Protein AF-A0A2K6MGD8-F1 (afdb_monomer)

pLDDT: mean 71.82, std 14.87, range [33.03, 92.69]

InterPro domains:
  IPR000945 Dopamine beta-hydroxylase-like [PTHR10157] (9-86)
  IPR005018 DOMON domain [PF03351] (24-81)
  IPR005018 DOMON domain [PS50836] (25-99)
  IPR045266 Copper-dependent monooxygenases, DOMON domain [cd09631] (19-78)

Foldseek 3Di:
DDDDDPPVDPPPDDQPDKDDFDPVSFWIWTWDDDVPDIDIDIGGDFPFKEKEFEDPVFDLAQTQIKMWDADPNRIDIDGDRGDDPVPQVVVPGYDYGYD

Mean predicted aligned error: 10.4 Å

Organism: Rhinopithecus bieti (NCBI:txid61621)

Radius of gyration: 14.59 Å; Cα contacts (8 Å, |Δi|>4): 163; chains: 1; bounding box: 33×29×42 Å

Nearest PDB structures (foldseek):
  8xme-assembly1_M  TM=3.486E-01  e=3.617E+00  Arabidopsis thaliana
  7eu1-assembly1_M  TM=2.819E-01  e=1.565E+00  Arabidopsis thaliana
  7ohw-assembly1_A  TM=2.932E-01  e=8.362E+00  Saccharomyces cerevisiae S288C
  7ohs-assembly1_A  TM=2.568E-01  e=7.876E+00  Saccharomyces cerevisiae S288C

Structure (mmCIF, N/CA/C/O backbone):
data_AF-A0A2K6MGD8-F1
#
_entry.id   AF-A0A2K6MGD8-F1
#
loop_
_atom_site.group_PDB
_atom_site.id
_atom_site.type_symbol
_atom_site.label_atom_id
_atom_site.label_alt_id
_atom_site.label_comp_id
_atom_site.label_asym_id
_atom_site.label_entity_id
_atom_site.label_seq_id
_atom_site.pdbx_PDB_ins_code
_atom_site.Cartn_x
_atom_site.Cartn_y
_atom_site.Cartn_z
_atom_site.occupancy
_atom_site.B_iso_or_equiv
_atom_site.auth_seq_id
_atom_site.auth_comp_id
_atom_site.auth_asym_id
_atom_site.auth_atom_id
_atom_site.pdbx_PDB_model_num
ATOM 1 N N . GLY A 1 1 ? -22.810 -3.940 -30.721 1.00 33.03 1 GLY A N 1
ATOM 2 C CA . GLY A 1 1 ? -23.189 -3.786 -29.305 1.00 33.03 1 GLY A CA 1
ATOM 3 C C . GLY A 1 1 ? -21.927 -3.633 -28.495 1.00 33.03 1 GLY A C 1
ATOM 4 O O . GLY A 1 1 ? -21.112 -4.542 -28.508 1.00 33.03 1 GLY A O 1
ATOM 5 N N . VAL A 1 2 ? -21.714 -2.467 -27.890 1.00 37.19 2 VAL A N 1
ATOM 6 C CA . VAL A 1 2 ? -20.531 -2.196 -27.063 1.00 37.19 2 VAL A CA 1
ATOM 7 C C . VAL A 1 2 ? -20.814 -2.759 -25.672 1.00 37.19 2 VAL A C 1
ATOM 9 O O . VAL A 1 2 ? -21.810 -2.388 -25.056 1.00 37.19 2 VAL A O 1
ATOM 12 N N . ALA A 1 3 ? -19.992 -3.703 -25.212 1.00 45.47 3 ALA A N 1
ATOM 13 C CA . ALA A 1 3 ? -20.112 -4.278 -23.875 1.00 45.47 3 ALA A CA 1
ATOM 14 C C . ALA A 1 3 ? -19.958 -3.175 -22.810 1.00 45.47 3 ALA A C 1
ATOM 16 O O . ALA A 1 3 ? -19.133 -2.272 -22.990 1.00 45.47 3 ALA A O 1
ATOM 17 N N . PRO A 1 4 ? -20.719 -3.214 -21.704 1.00 43.88 4 PRO A N 1
ATOM 18 C CA . PRO A 1 4 ? -20.589 -2.205 -20.673 1.00 43.88 4 PRO A CA 1
ATOM 19 C C . PRO A 1 4 ? -19.210 -2.351 -20.034 1.00 43.88 4 PRO A C 1
ATOM 21 O O . PRO A 1 4 ? -18.814 -3.426 -19.580 1.00 43.88 4 PRO A O 1
ATOM 24 N N . ARG A 1 5 ? -18.465 -1.246 -20.004 1.00 46.53 5 ARG A N 1
ATOM 25 C CA . ARG A 1 5 ? -17.306 -1.084 -19.131 1.00 46.53 5 ARG A CA 1
ATOM 26 C C . ARG A 1 5 ? -17.782 -1.449 -17.728 1.00 46.53 5 ARG A C 1
ATOM 28 O O . ARG A 1 5 ? -18.711 -0.817 -17.228 1.00 46.53 5 ARG A O 1
ATOM 35 N N . VAL A 1 6 ? -17.194 -2.476 -17.113 1.00 46.44 6 VAL A N 1
ATOM 36 C CA . VAL A 1 6 ? -17.424 -2.763 -15.694 1.00 46.44 6 VAL A CA 1
ATOM 37 C C . VAL A 1 6 ? -16.820 -1.596 -14.923 1.00 46.44 6 VAL A C 1
ATOM 39 O O . VAL A 1 6 ? -15.654 -1.602 -14.538 1.00 46.44 6 VAL A O 1
ATOM 42 N N . THR A 1 7 ? -17.605 -0.539 -14.754 1.00 46.56 7 THR A N 1
ATOM 43 C CA . THR A 1 7 ? -17.377 0.460 -13.728 1.00 46.56 7 THR A CA 1
ATOM 44 C C . THR A 1 7 ? -17.741 -0.264 -12.446 1.00 46.56 7 THR A C 1
ATOM 46 O O . THR A 1 7 ? -18.919 -0.360 -12.106 1.00 46.56 7 THR A O 1
ATOM 49 N N . ALA A 1 8 ? -16.748 -0.878 -11.793 1.00 52.34 8 ALA A N 1
ATOM 50 C CA . ALA A 1 8 ? -16.905 -1.346 -10.422 1.00 52.34 8 ALA A CA 1
ATOM 51 C C . ALA A 1 8 ? -17.580 -0.203 -9.660 1.00 52.34 8 ALA A C 1
ATOM 53 O O . ALA A 1 8 ? -17.058 0.913 -9.666 1.00 52.34 8 ALA A O 1
ATOM 54 N N . GLY A 1 9 ? -18.801 -0.443 -9.179 1.00 47.31 9 GLY A N 1
ATOM 55 C CA . GLY A 1 9 ? -19.707 0.606 -8.737 1.00 47.31 9 GLY A CA 1
ATOM 56 C C . GLY A 1 9 ? -19.034 1.515 -7.719 1.00 47.31 9 GLY A C 1
ATOM 57 O O . GLY A 1 9 ? -18.896 1.156 -6.554 1.00 47.31 9 GLY A O 1
ATOM 58 N N . VAL A 1 10 ? -18.625 2.705 -8.155 1.00 55.66 10 VAL A N 1
ATOM 59 C CA . VAL A 1 10 ? -18.268 3.783 -7.244 1.00 55.66 10 VAL A CA 1
ATOM 60 C C . VAL A 1 10 ? -19.580 4.484 -6.938 1.00 55.66 10 VAL A C 1
ATOM 62 O O . VAL A 1 10 ? -19.924 5.489 -7.557 1.00 55.66 10 VAL A O 1
ATOM 65 N N . SER A 1 11 ? -20.351 3.930 -5.998 1.00 58.28 11 SER A N 1
ATOM 66 C CA . SER A 1 11 ? -21.296 4.744 -5.226 1.00 58.28 11 SER A CA 1
ATOM 67 C C . SER A 1 11 ? -20.548 6.010 -4.817 1.00 58.28 11 SER A C 1
ATOM 69 O O . SER A 1 11 ? -19.422 5.866 -4.349 1.00 58.28 11 SER A O 1
ATOM 71 N N . GLY A 1 12 ? -21.118 7.199 -5.055 1.00 61.09 12 GLY A N 1
ATOM 72 C CA . GLY A 1 12 ? -20.487 8.533 -4.997 1.00 61.09 12 GLY A CA 1
ATOM 73 C C . GLY A 1 12 ? -19.760 8.905 -3.696 1.00 61.09 12 GLY A C 1
ATOM 74 O O . GLY A 1 12 ? -20.116 9.866 -3.024 1.00 61.09 12 GLY A O 1
ATOM 75 N N . ARG A 1 13 ? -18.735 8.138 -3.328 1.00 70.88 13 ARG A N 1
ATOM 76 C CA . ARG A 1 13 ? -17.894 8.296 -2.153 1.00 70.88 13 ARG A CA 1
ATOM 77 C C . ARG A 1 13 ? -16.714 9.159 -2.566 1.00 70.88 13 ARG A C 1
ATOM 79 O O . ARG A 1 13 ? -15.902 8.764 -3.403 1.00 70.88 13 ARG A O 1
ATOM 86 N N . THR A 1 14 ? -16.631 10.344 -1.982 1.00 85.19 14 THR A N 1
ATOM 87 C CA . THR A 1 14 ? -15.473 11.223 -2.138 1.00 85.19 14 THR A CA 1
ATOM 88 C C . THR A 1 14 ? -14.300 10.656 -1.341 1.00 85.19 14 THR A C 1
ATOM 90 O O . THR A 1 14 ? -14.468 10.223 -0.201 1.00 85.19 14 THR A O 1
ATOM 93 N N . TYR A 1 15 ? -13.111 10.660 -1.940 1.00 89.44 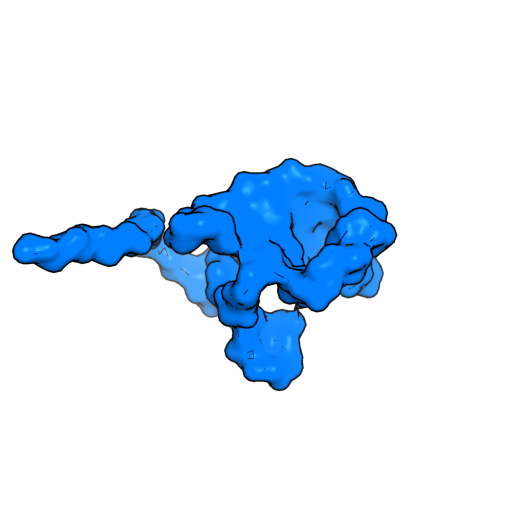15 TYR A N 1
ATOM 94 C CA . TYR A 1 15 ? -11.855 10.297 -1.286 1.00 89.44 15 TYR A CA 1
ATOM 95 C C . TYR A 1 15 ? -11.007 11.569 -1.166 1.00 89.44 15 TYR A C 1
ATOM 97 O O . TYR A 1 15 ? -10.368 11.947 -2.146 1.00 89.44 15 TYR A O 1
ATOM 105 N N . PRO A 1 16 ? -11.081 12.295 -0.034 1.00 91.62 16 PRO A N 1
ATOM 106 C CA . PRO A 1 16 ? -10.446 13.605 0.102 1.00 91.62 16 PRO A CA 1
ATOM 107 C C . PRO A 1 16 ? -8.925 13.519 0.247 1.00 91.62 16 PRO A C 1
ATOM 109 O O . PRO A 1 16 ? -8.238 14.514 0.040 1.00 91.62 16 PRO A O 1
ATOM 112 N N . HIS A 1 17 ? -8.397 12.346 0.594 1.00 91.69 17 HIS A N 1
ATOM 113 C CA . HIS A 1 17 ? -6.969 12.131 0.755 1.00 91.69 17 HIS A CA 1
ATOM 114 C C . HIS A 1 17 ? -6.415 11.287 -0.386 1.00 91.69 17 HIS A C 1
ATOM 116 O O . HIS A 1 17 ? -7.057 10.325 -0.817 1.00 91.69 17 HIS A O 1
ATOM 122 N N . ARG A 1 18 ? -5.213 11.643 -0.846 1.00 92.69 18 ARG A N 1
ATOM 123 C CA . ARG A 1 18 ? -4.499 10.980 -1.935 1.00 92.69 18 ARG A CA 1
ATOM 124 C C . ARG A 1 18 ? -2.995 11.038 -1.695 1.00 92.69 18 ARG A C 1
ATOM 126 O O . ARG A 1 18 ? -2.486 12.087 -1.313 1.00 92.69 18 ARG A O 1
ATOM 133 N N . THR A 1 19 ? -2.291 9.951 -1.995 1.00 89.75 19 THR A N 1
ATOM 134 C CA . THR A 1 19 ? -0.825 9.917 -2.020 1.00 89.75 19 THR A CA 1
ATOM 135 C C . THR A 1 19 ? -0.288 8.975 -3.104 1.00 89.75 19 THR A C 1
ATOM 137 O O . THR A 1 19 ? -0.999 8.076 -3.565 1.00 89.75 19 THR A O 1
ATOM 140 N N . LEU A 1 20 ? 0.963 9.202 -3.503 1.00 89.62 20 LEU A N 1
ATOM 141 C CA . LEU A 1 20 ? 1.770 8.301 -4.325 1.00 89.62 20 LEU A CA 1
ATOM 142 C C . LEU A 1 20 ? 2.607 7.412 -3.414 1.00 89.62 20 LEU A C 1
ATOM 144 O O . LEU A 1 20 ? 3.249 7.916 -2.495 1.00 89.62 20 LEU A O 1
ATOM 148 N N . LEU A 1 21 ? 2.595 6.107 -3.673 1.00 83.94 21 LEU A N 1
ATOM 149 C CA . LEU A 1 21 ? 3.322 5.125 -2.866 1.00 83.94 21 LEU A CA 1
ATOM 150 C C . LEU A 1 21 ? 4.556 4.547 -3.570 1.00 83.94 21 LEU A C 1
ATOM 152 O O . LEU A 1 21 ? 5.296 3.777 -2.967 1.00 83.94 21 LEU A O 1
ATOM 156 N N . ASP A 1 22 ? 4.799 4.928 -4.822 1.00 82.44 22 ASP A N 1
ATOM 157 C CA . ASP A 1 22 ? 5.985 4.558 -5.586 1.00 82.44 22 ASP A CA 1
ATOM 158 C C . ASP A 1 22 ? 6.641 5.788 -6.230 1.00 82.44 22 ASP A C 1
ATOM 160 O O . ASP A 1 22 ? 5.995 6.800 -6.513 1.00 82.44 22 ASP A O 1
ATOM 164 N N . SER A 1 23 ? 7.941 5.690 -6.499 1.00 82.19 23 SER A N 1
ATOM 165 C CA . SER A 1 23 ? 8.707 6.758 -7.150 1.00 82.19 23 SER A CA 1
ATOM 166 C C . SER A 1 23 ? 8.394 6.908 -8.643 1.00 82.19 23 SER A C 1
ATOM 168 O O . SER A 1 23 ? 8.677 7.955 -9.221 1.00 82.19 23 SER A O 1
ATOM 170 N N . GLU A 1 24 ? 7.802 5.891 -9.275 1.00 84.88 24 GLU A N 1
ATOM 171 C CA . GLU A 1 24 ? 7.509 5.873 -10.713 1.00 84.88 24 GLU A CA 1
ATOM 172 C C . GLU A 1 24 ? 6.114 6.414 -11.061 1.00 84.88 24 GLU A C 1
ATOM 174 O O . GLU A 1 24 ? 5.750 6.483 -12.240 1.00 84.88 24 GLU A O 1
ATOM 179 N N . GLY A 1 25 ? 5.315 6.816 -10.069 1.00 86.56 25 GLY A N 1
ATOM 180 C CA . GLY A 1 25 ? 4.001 7.405 -10.314 1.00 86.56 25 GLY A CA 1
ATOM 181 C C . GLY A 1 25 ? 2.898 6.391 -10.649 1.00 86.56 25 GLY A C 1
ATOM 182 O O . GLY A 1 25 ? 1.857 6.774 -11.198 1.00 86.56 25 GLY A O 1
ATOM 183 N N . LYS A 1 26 ? 3.125 5.096 -10.405 1.00 85.56 26 LYS A N 1
ATOM 184 C CA . LYS A 1 26 ? 2.272 3.982 -10.848 1.00 85.56 26 LYS A CA 1
ATOM 185 C C . LYS A 1 26 ? 1.325 3.464 -9.772 1.00 85.56 26 LYS A C 1
ATOM 187 O O . LYS A 1 26 ? 0.445 2.674 -10.119 1.00 85.56 26 LYS A O 1
ATOM 192 N N . TYR A 1 27 ? 1.478 3.886 -8.522 1.00 86.62 27 TYR A N 1
ATOM 193 C CA . TYR A 1 27 ? 0.757 3.388 -7.359 1.00 86.62 27 TYR A CA 1
ATOM 194 C C . TYR A 1 27 ? 0.126 4.550 -6.586 1.00 86.62 27 TYR A C 1
ATOM 196 O O . TYR A 1 27 ? 0.746 5.189 -5.736 1.00 86.62 27 TYR A O 1
ATOM 204 N N . TRP A 1 28 ? -1.156 4.792 -6.850 1.00 89.88 28 TRP A N 1
ATOM 205 C CA . TRP A 1 28 ? -1.943 5.794 -6.138 1.00 89.88 28 TRP A CA 1
ATOM 206 C C . TRP A 1 28 ? -2.821 5.159 -5.068 1.00 89.88 28 TRP A C 1
ATOM 208 O O . TRP A 1 28 ? -3.546 4.193 -5.330 1.00 89.88 28 TRP A O 1
ATOM 218 N N . LEU A 1 29 ? -2.809 5.771 -3.889 1.00 88.94 29 LEU A N 1
ATOM 219 C CA . LEU A 1 29 ? -3.714 5.474 -2.789 1.00 88.94 29 LEU A CA 1
ATOM 220 C C . LEU A 1 29 ? -4.625 6.674 -2.557 1.00 88.94 29 LEU A C 1
ATOM 222 O O . LEU A 1 29 ? -4.143 7.763 -2.254 1.00 88.94 29 LEU A O 1
ATOM 226 N N . ASP A 1 30 ? -5.935 6.464 -2.653 1.00 91.44 30 ASP A N 1
ATOM 227 C CA . ASP A 1 30 ? -6.936 7.400 -2.148 1.00 91.44 30 ASP A CA 1
ATOM 228 C C . ASP A 1 30 ? -7.636 6.809 -0.914 1.00 91.44 30 ASP A C 1
ATOM 230 O O . ASP A 1 30 ? -7.930 5.610 -0.891 1.00 91.44 30 ASP A O 1
ATOM 234 N N . TRP A 1 31 ? -7.977 7.626 0.086 1.00 90.38 31 TRP A N 1
ATOM 235 C CA . TRP A 1 31 ? -8.747 7.147 1.243 1.00 90.38 31 TRP A CA 1
ATOM 236 C C . TRP A 1 31 ? -9.789 8.143 1.755 1.00 90.38 31 TRP A C 1
ATOM 238 O O . TRP A 1 31 ? -9.687 9.357 1.573 1.00 90.38 31 TRP A O 1
ATOM 248 N N . SER A 1 32 ? -10.835 7.598 2.380 1.00 90.88 32 SER A N 1
ATOM 249 C CA . SER A 1 32 ? -11.831 8.346 3.150 1.00 90.88 32 SER A CA 1
ATOM 250 C C . SER A 1 32 ? -12.211 7.596 4.419 1.00 90.88 32 SER A C 1
ATOM 252 O O . SER A 1 32 ? -12.428 6.382 4.400 1.00 90.88 32 SER A O 1
ATOM 254 N N . GLN A 1 33 ? -12.351 8.330 5.518 1.00 87.88 33 GLN A N 1
ATOM 255 C CA . GLN A 1 33 ? -12.823 7.801 6.791 1.00 87.88 33 GLN A CA 1
ATOM 256 C C . GLN A 1 33 ? -14.292 8.179 7.013 1.00 87.88 33 GLN A C 1
ATOM 258 O O . GLN A 1 33 ? -14.709 9.302 6.734 1.00 87.88 33 GLN A O 1
ATOM 263 N N . ARG A 1 34 ? -15.084 7.240 7.534 1.00 87.12 34 ARG A N 1
ATOM 264 C CA . ARG A 1 34 ? -16.444 7.477 8.025 1.00 87.12 34 ARG A CA 1
ATOM 265 C C . ARG A 1 34 ? -16.632 6.730 9.344 1.00 87.12 34 ARG A C 1
ATOM 267 O O . ARG A 1 34 ? -16.774 5.509 9.351 1.00 87.12 34 ARG A O 1
ATOM 274 N N . GLY A 1 35 ? -16.647 7.469 10.453 1.00 88.94 35 GLY A N 1
ATOM 275 C CA . GLY A 1 35 ? -16.656 6.882 11.795 1.00 88.94 35 GLY A CA 1
ATOM 276 C C . GLY A 1 35 ? -15.389 6.058 12.037 1.00 88.94 35 GLY A C 1
ATOM 277 O O . GLY A 1 35 ? -14.286 6.548 11.801 1.00 88.94 35 GLY A O 1
ATOM 278 N N . SER A 1 36 ? -15.551 4.804 12.461 1.00 87.75 36 SER A N 1
ATOM 279 C CA . SER A 1 36 ? -14.452 3.852 12.676 1.00 87.75 36 SER A CA 1
ATOM 280 C C . SER A 1 36 ? -13.992 3.112 11.414 1.00 87.75 36 SER A C 1
ATOM 282 O O . SER A 1 36 ? -13.095 2.281 11.493 1.00 87.75 36 SER A O 1
ATOM 284 N N . GLN A 1 37 ? -14.595 3.376 10.249 1.00 84.75 37 GLN A N 1
ATOM 285 C CA . GLN A 1 37 ? -14.258 2.678 9.008 1.00 84.75 37 GLN A CA 1
ATOM 286 C C . GLN A 1 37 ? -13.460 3.581 8.075 1.00 84.75 37 GLN A C 1
ATOM 288 O O . GLN A 1 37 ? -13.880 4.701 7.772 1.00 84.75 37 GLN A O 1
ATOM 293 N N . ILE A 1 38 ? -12.359 3.056 7.545 1.00 84.81 38 ILE A N 1
ATOM 294 C CA . ILE A 1 38 ? -11.599 3.681 6.463 1.00 84.81 38 ILE A CA 1
ATOM 295 C C . ILE A 1 38 ? -11.838 2.868 5.193 1.00 84.81 38 ILE A C 1
ATOM 297 O O . ILE A 1 38 ? -11.750 1.644 5.210 1.00 84.81 38 ILE A O 1
ATOM 301 N N . ALA A 1 39 ? -12.175 3.544 4.094 1.00 85.94 39 ALA A N 1
ATOM 302 C CA . ALA A 1 39 ? -12.203 2.919 2.779 1.00 85.94 39 ALA A CA 1
ATOM 303 C C . ALA A 1 39 ? -11.008 3.389 1.965 1.00 85.94 39 ALA A C 1
ATOM 305 O O . ALA A 1 39 ? -10.770 4.593 1.837 1.00 85.94 39 ALA A O 1
ATOM 306 N N . PHE A 1 40 ? -10.331 2.424 1.361 1.00 85.19 40 PHE A N 1
ATOM 307 C CA . PHE A 1 40 ? -9.189 2.641 0.492 1.00 85.19 40 PHE A CA 1
ATOM 308 C C . PHE A 1 40 ? -9.584 2.399 -0.958 1.00 85.19 40 PHE A C 1
ATOM 310 O O . PHE A 1 40 ? -10.397 1.524 -1.265 1.00 85.19 40 PHE A O 1
ATOM 317 N N . ARG A 1 41 ? -8.995 3.181 -1.855 1.00 86.75 41 ARG A N 1
ATOM 318 C CA . ARG A 1 41 ? -9.050 2.962 -3.293 1.00 86.75 41 ARG A CA 1
ATOM 319 C C . ARG A 1 41 ? -7.629 2.955 -3.827 1.00 86.75 41 ARG A C 1
ATOM 321 O O . ARG A 1 41 ? -6.932 3.963 -3.764 1.00 86.75 41 ARG A O 1
ATOM 328 N N . LEU A 1 42 ? -7.238 1.809 -4.367 1.00 84.25 42 LEU A N 1
ATOM 329 C CA . LEU A 1 42 ? -5.941 1.599 -4.991 1.00 84.25 42 LEU A CA 1
ATOM 330 C C . LEU A 1 42 ? -6.075 1.757 -6.502 1.00 84.25 42 LEU A C 1
ATOM 332 O O . LEU A 1 42 ? -6.963 1.161 -7.114 1.00 84.25 42 LEU A O 1
ATOM 336 N N . GLN A 1 43 ? -5.191 2.546 -7.105 1.00 87.44 43 GLN A N 1
ATOM 337 C CA . GLN A 1 43 ? -5.045 2.627 -8.556 1.00 87.44 43 GLN A CA 1
ATOM 338 C C . GLN A 1 43 ? -3.597 2.307 -8.898 1.00 87.44 43 GLN A C 1
ATOM 340 O O . GLN A 1 43 ? -2.704 3.127 -8.686 1.00 87.44 43 GLN A O 1
ATOM 345 N N . VAL A 1 44 ? -3.375 1.093 -9.399 1.00 83.75 44 VAL A N 1
ATOM 346 C CA . VAL A 1 44 ? -2.030 0.558 -9.614 1.00 83.75 44 VAL A CA 1
ATOM 347 C C . VAL A 1 44 ? -1.881 0.079 -11.047 1.00 83.75 44 VAL A C 1
ATOM 349 O O . VAL A 1 44 ? -2.729 -0.653 -11.559 1.00 83.75 44 VAL A O 1
ATOM 352 N N . ARG A 1 45 ? -0.792 0.481 -11.704 1.00 82.94 45 ARG A N 1
ATOM 353 C CA . ARG A 1 45 ? -0.390 -0.074 -13.001 1.00 82.94 45 ARG A CA 1
ATOM 354 C C . ARG A 1 45 ? 0.534 -1.268 -12.772 1.00 82.94 45 ARG A C 1
ATOM 356 O O . ARG A 1 45 ? 1.718 -1.083 -12.523 1.00 82.94 45 ARG A O 1
ATOM 363 N N . THR A 1 46 ? -0.001 -2.481 -12.881 1.00 75.31 46 THR A N 1
ATOM 364 C CA . THR A 1 46 ? 0.775 -3.728 -12.790 1.00 75.31 46 THR A CA 1
ATOM 365 C C . THR A 1 46 ? 0.281 -4.766 -13.798 1.00 75.31 46 THR A C 1
ATOM 367 O O . THR A 1 46 ? -0.884 -4.743 -14.194 1.00 75.31 46 THR A O 1
ATOM 370 N N . ALA A 1 47 ? 1.171 -5.672 -14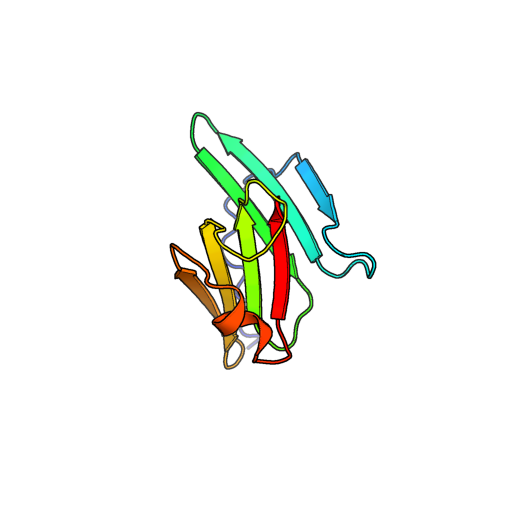.208 1.00 74.06 47 ALA A N 1
ATOM 371 C CA . ALA A 1 47 ? 0.840 -6.877 -14.973 1.00 74.06 47 ALA A CA 1
ATOM 372 C C . ALA A 1 47 ? 0.662 -8.120 -14.072 1.00 74.06 47 ALA A C 1
ATOM 374 O O . ALA A 1 47 ? 0.355 -9.197 -14.576 1.00 74.06 47 ALA A O 1
ATOM 375 N N . GLY A 1 48 ? 0.883 -7.976 -12.759 1.00 75.44 48 GLY A N 1
ATOM 376 C CA . GLY A 1 48 ? 0.821 -9.049 -11.769 1.00 75.44 48 GLY A CA 1
ATOM 377 C C . GLY A 1 48 ? -0.154 -8.737 -10.636 1.00 75.44 48 GLY A C 1
ATOM 378 O O . GLY A 1 48 ? -1.317 -8.396 -10.866 1.00 75.44 48 GLY A O 1
ATOM 379 N N . TYR A 1 49 ? 0.326 -8.863 -9.401 1.00 74.69 49 TYR A N 1
ATOM 380 C CA . TYR A 1 49 ? -0.455 -8.609 -8.193 1.00 74.69 49 TYR A CA 1
ATOM 381 C C . TYR A 1 49 ? 0.040 -7.364 -7.455 1.00 74.69 49 TYR A C 1
ATOM 383 O O . TYR A 1 49 ? 1.180 -6.912 -7.585 1.00 74.69 49 TYR A O 1
ATOM 391 N N . VAL A 1 50 ? -0.869 -6.811 -6.667 1.00 78.31 50 VAL A N 1
ATOM 392 C CA . VAL A 1 50 ? -0.713 -5.644 -5.815 1.00 78.31 50 VAL A CA 1
ATOM 393 C C . VAL A 1 50 ? -0.850 -6.094 -4.368 1.00 78.31 50 VAL A C 1
ATOM 395 O O . VAL A 1 50 ? -1.836 -6.739 -4.019 1.00 78.31 50 VAL A O 1
ATOM 398 N N . GLY A 1 51 ? 0.111 -5.732 -3.526 1.00 79.19 51 GLY A N 1
ATOM 399 C CA . GLY A 1 51 ? -0.011 -5.825 -2.072 1.00 79.19 51 GLY A CA 1
ATOM 400 C C . GLY A 1 51 ? -0.220 -4.440 -1.468 1.00 79.19 51 GLY A C 1
ATOM 401 O O . GLY A 1 51 ? 0.455 -3.487 -1.866 1.00 79.19 51 GLY A O 1
ATOM 402 N N . PHE A 1 52 ? -1.141 -4.328 -0.516 1.00 80.25 52 PHE A N 1
ATOM 403 C CA . PHE A 1 52 ? -1.337 -3.139 0.309 1.00 80.25 52 PHE A CA 1
ATOM 404 C C . PHE A 1 52 ? -1.542 -3.559 1.757 1.00 80.25 52 PHE A C 1
ATOM 406 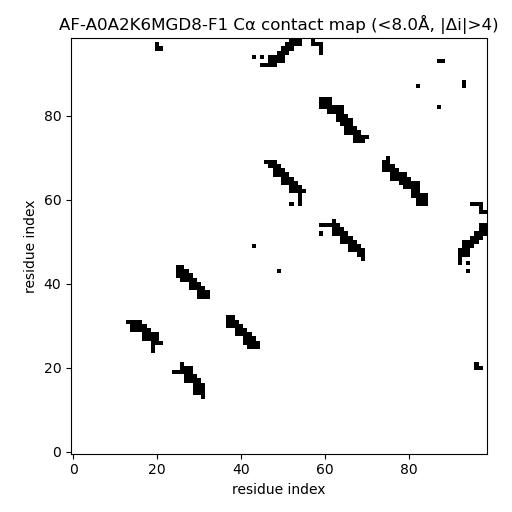O O . PHE A 1 52 ? -2.350 -4.447 2.019 1.00 80.25 52 PHE A O 1
ATOM 413 N N . GLY A 1 53 ? -0.850 -2.927 2.697 1.00 81.50 53 GLY A N 1
ATOM 414 C CA . GLY A 1 53 ? -1.006 -3.275 4.102 1.00 81.50 53 GLY A CA 1
ATOM 415 C C . GLY A 1 53 ? -0.482 -2.232 5.070 1.00 81.50 53 GLY A C 1
ATOM 416 O O . GLY A 1 53 ? 0.100 -1.223 4.672 1.00 81.50 53 GLY A O 1
ATOM 417 N N . PHE A 1 54 ? -0.690 -2.517 6.350 1.00 81.75 54 PHE A N 1
ATOM 418 C CA . PHE A 1 54 ? -0.185 -1.721 7.464 1.00 81.75 54 PHE A CA 1
ATOM 419 C C . PHE A 1 54 ? 0.911 -2.490 8.173 1.00 81.75 54 PHE A C 1
ATOM 421 O O . PHE A 1 54 ? 0.773 -3.687 8.428 1.00 81.75 54 PHE A O 1
ATOM 428 N N . SER A 1 55 ? 1.997 -1.800 8.499 1.00 80.56 55 SER A N 1
ATOM 429 C CA . SER A 1 55 ? 3.108 -2.410 9.221 1.00 80.56 55 SER A CA 1
ATOM 430 C C . SER A 1 55 ? 3.722 -1.413 10.198 1.00 80.56 55 SER A C 1
ATOM 432 O O . SER A 1 55 ? 3.824 -0.233 9.869 1.00 80.56 55 SER A O 1
ATOM 434 N N . PRO A 1 56 ? 4.204 -1.859 11.367 1.00 77.44 56 PRO A N 1
ATOM 435 C CA . PRO A 1 56 ? 4.898 -0.967 12.294 1.00 77.44 56 PRO A CA 1
ATOM 436 C C . PRO A 1 56 ? 6.199 -0.380 11.727 1.00 77.44 56 PRO A C 1
ATOM 438 O O . PRO A 1 56 ? 6.665 0.652 12.198 1.00 77.44 56 PRO A O 1
ATOM 441 N N . THR A 1 57 ? 6.818 -1.060 10.757 1.00 79.94 57 THR A N 1
ATOM 442 C CA . THR A 1 57 ? 8.170 -0.758 10.258 1.00 79.94 57 THR A CA 1
ATOM 443 C C . THR A 1 57 ? 8.200 -0.223 8.826 1.00 79.94 57 THR A C 1
ATOM 445 O O . THR A 1 57 ? 9.277 0.096 8.328 1.00 79.94 57 THR A O 1
ATOM 448 N N . GLY A 1 58 ? 7.058 -0.161 8.139 1.00 73.06 58 GLY A N 1
ATOM 449 C CA . GLY A 1 58 ? 6.997 0.087 6.693 1.00 73.06 58 GLY A CA 1
ATOM 450 C C . GLY A 1 58 ? 7.467 -1.101 5.838 1.00 73.06 58 GLY A C 1
ATOM 451 O O . GLY A 1 58 ? 7.667 -0.961 4.634 1.00 73.06 58 GLY A O 1
ATOM 452 N N . ALA A 1 59 ? 7.698 -2.271 6.443 1.00 73.56 59 ALA A N 1
ATOM 453 C CA . ALA A 1 59 ? 8.107 -3.476 5.734 1.00 73.56 59 ALA A CA 1
ATOM 454 C C . ALA A 1 59 ? 6.910 -4.394 5.462 1.00 73.56 59 ALA A C 1
ATOM 456 O O . ALA A 1 59 ? 5.977 -4.493 6.250 1.00 73.56 59 ALA A O 1
ATOM 457 N N . MET A 1 60 ? 6.988 -5.153 4.369 1.00 69.62 60 MET A N 1
ATOM 458 C CA . MET A 1 60 ? 6.004 -6.196 4.053 1.00 69.62 60 MET A CA 1
ATOM 459 C C . MET A 1 60 ? 5.953 -7.309 5.118 1.00 69.62 60 MET A C 1
ATOM 461 O O . MET A 1 60 ? 4.905 -7.917 5.323 1.00 69.62 60 MET A O 1
ATOM 465 N N . ALA A 1 61 ? 7.084 -7.607 5.767 1.00 71.75 61 ALA A N 1
ATOM 466 C CA . ALA A 1 61 ? 7.150 -8.631 6.805 1.00 71.75 61 ALA A CA 1
ATOM 467 C C . ALA A 1 61 ? 6.299 -8.227 8.015 1.00 71.75 61 ALA A C 1
ATOM 469 O O . ALA A 1 61 ? 6.448 -7.114 8.519 1.00 71.75 61 ALA A O 1
ATOM 470 N N . SER A 1 62 ? 5.470 -9.151 8.506 1.00 71.44 62 SER A N 1
ATOM 471 C CA . SER A 1 62 ? 4.621 -8.938 9.690 1.00 71.44 62 SER A CA 1
ATOM 472 C C . SER A 1 62 ? 3.589 -7.817 9.524 1.00 71.44 62 SER A C 1
ATOM 474 O O . SER A 1 62 ? 3.144 -7.235 10.512 1.00 71.44 62 SER A O 1
ATOM 476 N N . ALA A 1 63 ? 3.228 -7.505 8.281 1.00 73.44 63 ALA A N 1
ATOM 477 C CA . ALA A 1 63 ? 2.175 -6.558 7.962 1.00 73.44 63 ALA A CA 1
ATOM 478 C C . ALA A 1 63 ? 0.807 -7.251 7.883 1.00 73.44 63 ALA A C 1
ATOM 480 O O . ALA A 1 63 ? 0.705 -8.405 7.445 1.00 73.44 63 ALA A O 1
ATOM 481 N N . ASP A 1 64 ? -0.240 -6.498 8.211 1.00 77.06 64 ASP A N 1
ATOM 482 C CA . ASP A 1 64 ? -1.620 -6.855 7.893 1.00 77.06 64 ASP A CA 1
ATOM 483 C C . ASP A 1 64 ? -1.877 -6.466 6.433 1.00 77.06 64 ASP A C 1
ATOM 485 O O . ASP A 1 64 ? -1.992 -5.278 6.114 1.00 77.06 64 ASP A O 1
ATOM 489 N N . ILE A 1 65 ? -1.915 -7.448 5.525 1.00 70.62 65 ILE A N 1
ATOM 490 C CA . ILE A 1 65 ? -1.936 -7.202 4.075 1.00 70.62 65 ILE A CA 1
ATOM 491 C C . ILE A 1 65 ? -3.254 -7.637 3.430 1.00 70.62 65 ILE A C 1
ATOM 493 O O . ILE A 1 65 ? -3.842 -8.684 3.701 1.00 70.62 65 ILE A O 1
ATOM 497 N N . VAL A 1 66 ? -3.680 -6.842 2.460 1.00 74.38 66 VAL A N 1
ATOM 498 C CA . VAL A 1 66 ? -4.630 -7.230 1.429 1.00 74.38 66 VAL A CA 1
ATOM 499 C C . VAL A 1 66 ? -3.876 -7.361 0.110 1.00 74.38 66 VAL A C 1
ATOM 501 O O . VAL A 1 66 ? -3.173 -6.440 -0.313 1.00 74.38 66 VAL A O 1
ATOM 504 N N . VAL A 1 67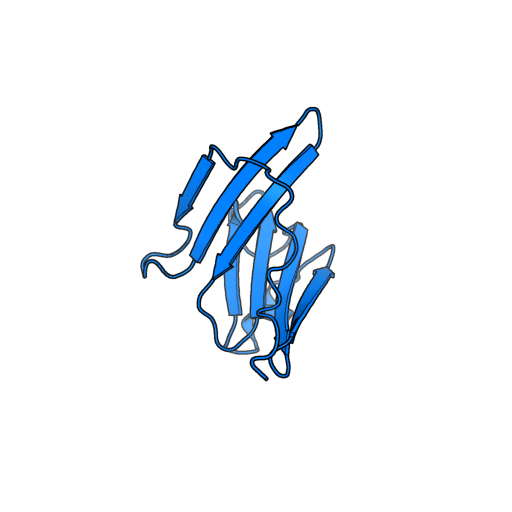 ? -4.024 -8.506 -0.554 1.00 75.06 67 VAL A N 1
ATOM 505 C CA . VAL A 1 67 ? -3.446 -8.754 -1.877 1.00 75.06 67 VAL A CA 1
ATOM 506 C C . VAL A 1 67 ? -4.563 -8.745 -2.907 1.00 75.06 67 VAL A C 1
ATOM 508 O O . VAL A 1 67 ? -5.605 -9.360 -2.723 1.00 75.06 67 VAL A O 1
ATOM 511 N N . GLY A 1 68 ? -4.362 -8.061 -4.020 1.00 76.62 68 GLY A N 1
ATOM 512 C CA . GLY A 1 68 ? -5.278 -8.098 -5.151 1.00 76.62 68 GLY A CA 1
ATOM 513 C C . GLY A 1 68 ? -4.520 -8.134 -6.461 1.00 76.62 68 GLY A C 1
ATOM 514 O O . GLY A 1 68 ? -3.302 -8.02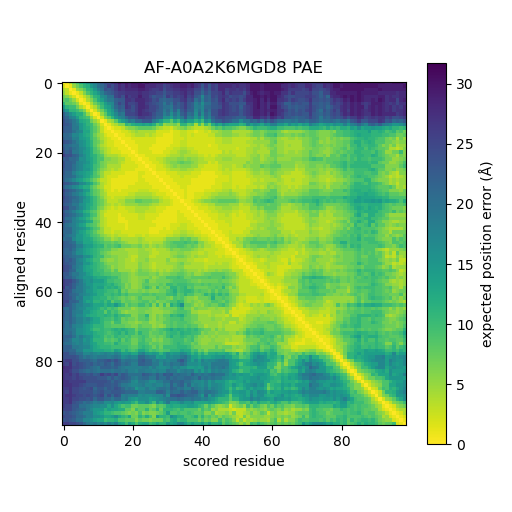9 -6.493 1.00 76.62 68 GLY A O 1
ATOM 515 N N . GLY A 1 69 ? -5.221 -8.288 -7.569 1.00 77.62 69 GLY A N 1
ATOM 516 C CA . GLY A 1 69 ? -4.581 -8.327 -8.877 1.00 77.62 69 GLY A CA 1
ATOM 517 C C . GLY A 1 69 ? -5.600 -8.451 -9.984 1.00 77.62 69 GLY A C 1
ATOM 518 O O . GLY A 1 69 ? -6.804 -8.398 -9.738 1.00 77.62 69 GLY A O 1
ATOM 519 N N . VAL A 1 70 ? -5.118 -8.622 -11.210 1.00 72.81 70 VAL A N 1
ATOM 520 C CA . VAL A 1 70 ? -5.969 -8.905 -12.365 1.00 72.81 70 VAL A CA 1
ATOM 521 C C . VAL A 1 70 ? -5.603 -10.280 -12.905 1.00 72.81 70 VAL A C 1
ATOM 523 O O . VAL A 1 70 ? -4.495 -10.486 -13.386 1.00 72.81 70 VAL A O 1
ATOM 526 N N . ALA A 1 71 ? -6.548 -11.216 -12.858 1.00 74.88 71 ALA A N 1
ATOM 527 C CA . ALA A 1 71 ? -6.416 -12.545 -13.444 1.00 74.88 71 ALA A CA 1
ATOM 528 C C . ALA A 1 71 ? -7.425 -12.683 -14.588 1.00 74.88 71 ALA A C 1
ATOM 530 O O . ALA A 1 71 ? -8.618 -12.440 -14.406 1.00 74.88 71 ALA A O 1
ATOM 531 N N . HIS A 1 72 ? -6.955 -13.028 -15.791 1.00 80.38 72 HIS A N 1
ATOM 532 C CA . HIS A 1 72 ? -7.798 -13.146 -16.993 1.00 80.38 72 HIS A CA 1
ATOM 533 C 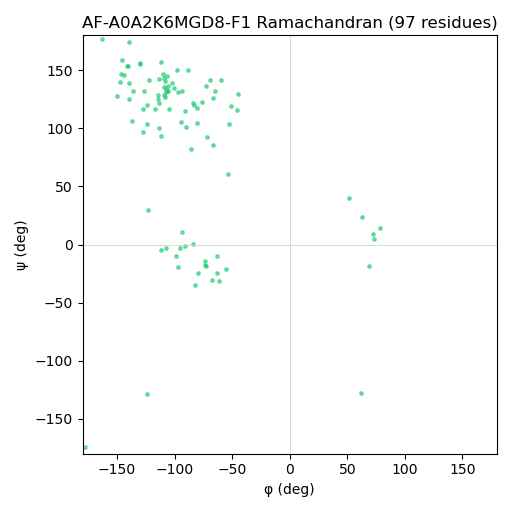C . HIS A 1 72 ? -8.679 -11.906 -17.262 1.00 80.38 72 HIS A C 1
ATOM 535 O O . HIS A 1 72 ? -9.854 -12.017 -17.609 1.00 80.38 72 HIS A O 1
ATOM 541 N N . GLY A 1 73 ? -8.126 -10.708 -17.046 1.00 75.31 73 GLY A N 1
ATOM 542 C CA . GLY A 1 73 ? -8.848 -9.441 -17.215 1.00 75.31 73 GLY A CA 1
ATOM 543 C C . GLY A 1 73 ? -9.883 -9.136 -16.125 1.00 75.31 73 GLY A C 1
ATOM 544 O O . GLY A 1 73 ? -10.582 -8.129 -16.224 1.00 75.31 73 GLY A O 1
ATOM 545 N N . ARG A 1 74 ? -9.989 -9.969 -15.081 1.00 74.69 74 ARG A N 1
ATOM 546 C CA . ARG A 1 74 ? -10.893 -9.767 -13.943 1.00 74.69 74 ARG A CA 1
ATOM 547 C C . ARG A 1 74 ? -10.105 -9.397 -12.687 1.00 74.69 74 ARG A C 1
ATOM 549 O O . ARG A 1 74 ? -9.162 -10.112 -12.345 1.00 74.69 74 ARG A O 1
ATOM 556 N N . PRO A 1 75 ? -10.470 -8.308 -11.989 1.00 71.38 75 PRO A N 1
ATOM 557 C CA . PRO A 1 75 ? -9.841 -7.983 -10.722 1.00 71.38 75 PRO A CA 1
ATOM 558 C C . PRO A 1 75 ? -10.251 -8.998 -9.647 1.00 71.38 75 PRO A C 1
ATOM 560 O O . PRO A 1 75 ? -11.410 -9.409 -9.590 1.00 71.38 75 PRO A O 1
ATOM 563 N N . TYR A 1 76 ? -9.315 -9.371 -8.781 1.00 73.88 76 TYR A N 1
ATOM 564 C CA . TYR A 1 76 ? -9.566 -10.165 -7.580 1.00 73.88 76 TYR A CA 1
ATOM 565 C C . TYR A 1 76 ? -8.926 -9.498 -6.363 1.00 73.88 76 TYR A C 1
ATOM 567 O O . TYR A 1 76 ? -7.975 -8.724 -6.492 1.00 73.88 76 TYR A O 1
ATOM 575 N N . LEU A 1 77 ? -9.462 -9.800 -5.181 1.00 70.12 77 LEU A N 1
ATOM 576 C CA . LEU A 1 77 ? -8.943 -9.331 -3.904 1.00 70.12 77 LEU A CA 1
ATOM 577 C C . LEU A 1 77 ? -9.026 -10.475 -2.895 1.00 70.12 77 LEU A C 1
ATOM 579 O O . LEU A 1 77 ? -10.084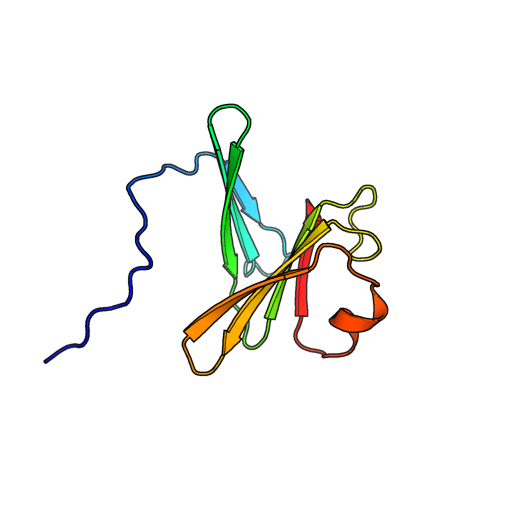 -11.067 -2.698 1.00 70.12 77 LEU A O 1
ATOM 583 N N . GLN A 1 78 ? -7.892 -10.792 -2.289 1.00 70.56 78 GLN A N 1
ATOM 584 C CA . GLN A 1 78 ? -7.709 -11.825 -1.289 1.00 70.56 78 GLN A CA 1
ATOM 585 C C . GLN A 1 78 ? -7.105 -11.176 -0.044 1.00 70.56 78 GLN A C 1
ATOM 587 O O . GLN A 1 78 ? -6.026 -10.587 -0.075 1.00 70.56 78 GLN A O 1
ATOM 592 N N . VAL A 1 79 ? -7.824 -11.269 1.070 1.00 62.72 79 VAL A N 1
ATOM 593 C CA . VAL A 1 79 ? -7.317 -10.809 2.364 1.00 62.72 79 VAL A CA 1
ATOM 594 C C . VAL A 1 79 ? -6.395 -11.895 2.911 1.00 62.72 79 VAL A C 1
ATOM 596 O O . VAL A 1 79 ? -6.838 -13.020 3.138 1.00 62.72 79 VAL A O 1
ATOM 599 N N . SER A 1 80 ? -5.118 -11.578 3.103 1.00 62.28 80 SER A N 1
ATOM 600 C CA . SER A 1 80 ? -4.148 -12.460 3.753 1.00 62.28 80 SER A CA 1
ATOM 601 C C . SER A 1 80 ? -3.727 -11.810 5.063 1.00 62.28 80 SER A C 1
ATOM 603 O O . SER A 1 80 ? -2.902 -10.905 5.066 1.00 62.28 80 SER A O 1
ATOM 605 N N . ALA A 1 81 ? -4.300 -12.262 6.178 1.00 54.25 81 ALA A N 1
ATOM 606 C CA . ALA A 1 81 ? -4.144 -11.592 7.469 1.00 54.25 81 ALA A CA 1
ATOM 607 C C . ALA A 1 81 ? -2.699 -11.542 8.008 1.00 54.25 81 ALA A C 1
ATOM 609 O O . ALA A 1 81 ? -2.466 -10.825 8.960 1.00 54.25 81 ALA A O 1
ATOM 610 N N . PHE A 1 82 ? -1.733 -12.253 7.419 1.00 52.91 82 PHE A N 1
ATOM 611 C CA . PHE A 1 82 ? -0.322 -12.171 7.799 1.00 52.91 82 PHE A CA 1
ATOM 612 C C . PHE A 1 82 ? 0.564 -12.445 6.585 1.00 52.91 82 PHE A C 1
ATOM 614 O O . PHE A 1 82 ? 0.411 -13.477 5.926 1.00 52.91 82 PHE A O 1
ATOM 621 N N . CYS A 1 83 ? 1.517 -11.554 6.305 1.00 51.91 83 CYS A N 1
ATOM 622 C CA . CYS A 1 83 ? 2.551 -11.810 5.306 1.00 51.91 83 CYS A CA 1
ATOM 623 C C . CYS A 1 83 ? 3.903 -12.129 5.950 1.00 51.91 83 CYS A C 1
ATOM 625 O O . CYS A 1 83 ? 4.537 -11.280 6.575 1.00 51.91 83 CYS A O 1
ATOM 627 N N . ASP A 1 84 ? 4.378 -13.355 5.718 1.00 55.25 84 ASP A N 1
ATOM 628 C CA . ASP A 1 84 ? 5.808 -13.652 5.748 1.00 55.25 84 ASP A CA 1
ATOM 629 C C . ASP A 1 84 ? 6.417 -13.112 4.442 1.00 55.25 84 ASP A C 1
ATOM 631 O O . ASP A 1 84 ? 5.978 -13.467 3.340 1.00 55.25 84 ASP A O 1
ATOM 635 N N . ALA A 1 85 ? 7.409 -12.221 4.553 1.00 52.44 85 ALA A N 1
ATOM 636 C CA . ALA A 1 85 ? 8.023 -11.532 3.416 1.00 52.44 85 ALA A CA 1
ATOM 637 C C . ALA A 1 85 ? 8.575 -12.488 2.347 1.00 52.44 85 ALA A C 1
ATOM 639 O O . ALA A 1 85 ? 8.709 -12.102 1.184 1.00 52.44 85 ALA A O 1
ATOM 640 N N . LYS A 1 86 ? 8.853 -13.750 2.700 1.00 49.75 86 LYS A N 1
ATOM 641 C CA . LYS A 1 86 ? 9.378 -14.728 1.745 1.00 49.75 86 LYS A CA 1
ATOM 642 C C . LYS A 1 86 ? 8.385 -15.129 0.652 1.00 49.75 86 LYS A C 1
ATOM 644 O O . LYS A 1 86 ? 8.828 -15.419 -0.454 1.00 49.75 86 LYS A O 1
ATOM 649 N N . TYR A 1 87 ? 7.075 -15.129 0.911 1.00 50.75 87 TYR A N 1
ATOM 650 C CA . TYR A 1 87 ? 6.108 -15.736 -0.017 1.00 50.75 87 TYR A CA 1
ATOM 651 C C . TYR A 1 87 ? 5.719 -14.821 -1.190 1.00 50.75 87 TYR A C 1
ATOM 653 O O . TYR A 1 87 ? 5.520 -15.285 -2.313 1.00 50.75 87 TYR A O 1
ATOM 661 N N . LEU A 1 88 ? 5.641 -13.507 -0.951 1.00 51.47 88 LEU A N 1
ATOM 662 C CA . LEU A 1 88 ? 5.207 -12.533 -1.960 1.00 51.47 88 LEU A CA 1
ATOM 663 C C . LEU A 1 88 ? 6.365 -11.846 -2.687 1.00 51.47 88 LEU A C 1
ATOM 665 O O . LEU A 1 88 ? 6.148 -11.328 -3.776 1.00 51.47 88 LEU A O 1
ATOM 669 N N . GLN A 1 89 ? 7.588 -11.848 -2.156 1.00 50.44 89 GLN A N 1
ATOM 670 C CA . GLN A 1 89 ? 8.739 -11.312 -2.895 1.00 50.44 89 GLN A CA 1
ATOM 671 C C . GLN A 1 89 ? 9.282 -12.301 -3.941 1.00 50.44 89 GLN A C 1
ATOM 673 O O . GLN A 1 89 ? 9.854 -11.882 -4.943 1.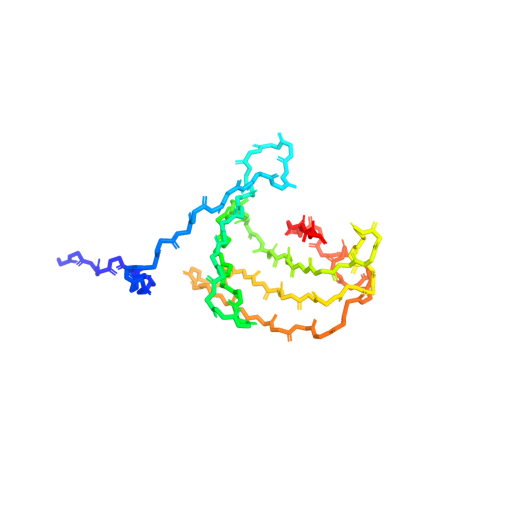00 50.44 89 GLN A O 1
ATOM 678 N N . GLN A 1 90 ? 9.052 -13.610 -3.767 1.00 49.38 90 GLN A N 1
ATOM 679 C CA . GLN A 1 90 ? 9.588 -14.645 -4.663 1.00 49.38 90 GLN A CA 1
ATOM 680 C C . GLN A 1 90 ? 8.909 -14.733 -6.041 1.00 49.38 90 GLN A C 1
ATOM 682 O O . GLN A 1 90 ? 9.481 -15.352 -6.932 1.00 49.38 90 GLN A O 1
ATOM 687 N N . GLN A 1 91 ? 7.739 -14.116 -6.268 1.00 53.69 91 GLN A N 1
ATOM 688 C CA . GLN A 1 91 ? 7.042 -14.226 -7.566 1.00 53.69 91 GLN A CA 1
ATOM 689 C C . GLN A 1 91 ? 7.365 -13.097 -8.565 1.00 53.69 91 GLN A C 1
ATOM 691 O O . GLN A 1 91 ? 6.701 -12.986 -9.593 1.00 53.69 91 GLN A O 1
ATOM 696 N N . GLY A 1 92 ? 8.370 -12.255 -8.290 1.00 53.38 92 GLY A N 1
ATOM 697 C CA . GLY A 1 92 ? 8.999 -11.343 -9.263 1.00 53.38 92 GLY A CA 1
ATOM 698 C C . GLY A 1 92 ? 8.161 -10.162 -9.785 1.00 53.38 92 GLY A C 1
ATOM 699 O O . GLY A 1 92 ? 8.738 -9.191 -10.257 1.00 53.38 92 GLY A O 1
ATOM 700 N N . ASN A 1 93 ? 6.830 -10.195 -9.649 1.00 60.00 93 ASN A N 1
ATOM 701 C CA . ASN A 1 93 ? 5.893 -9.216 -10.223 1.00 60.00 93 ASN A CA 1
ATOM 702 C C . ASN A 1 93 ? 4.995 -8.538 -9.164 1.00 60.00 93 ASN A C 1
ATOM 704 O O . ASN A 1 93 ? 3.851 -8.173 -9.451 1.00 60.00 93 ASN A O 1
ATOM 708 N N . CYS A 1 94 ? 5.487 -8.389 -7.929 1.00 62.28 94 CYS A N 1
ATOM 709 C CA . CYS A 1 94 ? 4.755 -7.728 -6.847 1.00 62.28 94 CYS A CA 1
ATOM 710 C C . CYS A 1 94 ? 4.920 -6.205 -6.896 1.00 62.28 94 CYS A C 1
ATOM 712 O O . CYS A 1 94 ? 6.030 -5.699 -6.732 1.00 62.28 94 CYS A O 1
ATOM 714 N N . CYS A 1 95 ? 3.812 -5.471 -7.011 1.00 63.78 95 CYS A N 1
ATOM 715 C CA . CYS A 1 95 ? 3.775 -4.053 -6.656 1.00 63.78 95 CYS A CA 1
ATOM 716 C C . CYS A 1 95 ? 3.277 -3.931 -5.211 1.00 63.78 95 CYS A C 1
ATOM 718 O O . CYS A 1 95 ? 2.088 -4.130 -4.955 1.00 63.78 95 CYS A O 1
ATOM 720 N N . TRP A 1 96 ? 4.168 -3.641 -4.262 1.00 69.12 96 TRP A N 1
ATOM 721 C CA . TRP A 1 96 ? 3.822 -3.532 -2.843 1.00 69.12 96 TRP A CA 1
ATOM 722 C C . TRP A 1 96 ? 3.905 -2.089 -2.354 1.00 69.12 96 TRP A C 1
ATOM 724 O O . TRP A 1 96 ? 4.758 -1.327 -2.803 1.00 69.12 96 TRP A O 1
ATOM 734 N N . ALA A 1 97 ? 3.028 -1.746 -1.415 1.00 62.16 97 ALA A N 1
ATOM 735 C CA . ALA A 1 97 ? 3.118 -0.510 -0.658 1.00 62.16 97 ALA A CA 1
ATOM 736 C C . ALA A 1 97 ? 2.599 -0.704 0.773 1.00 62.16 97 ALA A C 1
ATOM 738 O O . ALA A 1 97 ? 1.660 -1.473 0.998 1.00 62.16 97 ALA A O 1
ATOM 739 N N . THR A 1 98 ? 3.197 0.011 1.724 1.00 64.69 98 THR A N 1
ATOM 740 C CA . THR A 1 98 ? 2.773 0.034 3.130 1.00 64.69 98 THR A CA 1
ATOM 741 C C . THR A 1 98 ? 2.443 1.454 3.561 1.00 64.69 98 THR A C 1
ATOM 743 O O . THR A 1 98 ? 3.146 2.390 3.173 1.00 64.69 98 THR A O 1
ATOM 746 N N . CYS A 1 99 ? 1.399 1.595 4.374 1.00 55.06 99 CYS A N 1
ATOM 747 C CA . CYS A 1 99 ? 1.146 2.806 5.152 1.00 55.06 99 CYS A CA 1
ATOM 748 C C . CYS A 1 99 ? 1.807 2.729 6.528 1.00 55.06 99 CYS A C 1
ATOM 750 O O . CYS A 1 99 ? 1.904 1.600 7.070 1.00 55.06 99 CYS A O 1
#

Sequence (99 aa):
GVAPRVTAGVSGRTYPHRTLLDSEGKYWLDWSQRGSQIAFRLQVRTAGYVGFGFSPTGAMASADIVVGGVAHGRPYLQVSAFCDAKYLQQQGNCCWATC

Secondary structure (DSSP, 8-state):
-PPPP------S----EEEE-STTS-EEEEEEEETTEEEEEEEE--SSEEEEEE-TTSSSTT-EEEEEEEETTEEEEEEES---HHHH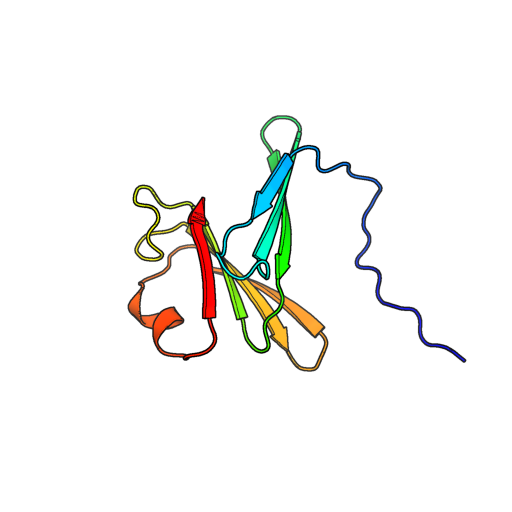HTTS-EEEEE-

Solvent-accessible surface area (backbone atoms only — not comparable to full-atom values): 6090 Å² total; per-residue (Å²): 133,83,78,79,76,84,68,74,81,73,69,94,71,74,54,89,41,74,49,73,66,45,96,83,75,42,33,38,43,31,34,35,74,60,88,96,44,73,50,77,46,80,50,67,76,71,92,40,39,37,40,41,31,45,27,98,79,60,43,66,50,77,10,47,30,40,37,31,34,56,58,96,90,39,78,49,76,47,81,40,79,64,32,63,51,72,73,60,64,71,70,79,46,63,51,69,44,56,89